Protein AF-A0A955YSY9-F1 (afdb_monomer_lite)

Secondary structure (DSSP, 8-state):
-TGGG-EEEEEES----S--TTSSSSSTT---EEEEEETTB-----SEEEEEETTEEEEEPBPTTT--B-STTBPPPHHHHHHHHHHHTT--HHHHTTSTTTTSPP-GGGB--

pLDDT: mean 74.48, std 15.84, range [37.94, 92.25]

Sequence (113 aa):
TMFDRTLIAVYTTDGSRSPAATSYGDTPNAKNTLVLAGGMIRGGYFGDITVAGTNDFRIHAPDPTTGAPMGPGTRVKSGAAWRTVAKALDIPDDVAGKFPGASEKPLSFLLRS

Radius of gyration: 15.25 Å; chains: 1; bounding box: 42×32×37 Å

Foldseek 3Di:
DVQLLDKDKDKAQADQPDPDPVCGDDDPRPDIDIFIDTNFWPGDDAWDFDDPDPPDTWTFGADLEPRHTDDTNDDDQPLQVVQQVCVSNVNDLVRQVVDPSVPDHHSVNTGDD

Structure (mmCIF, N/CA/C/O backbone):
data_AF-A0A955YSY9-F1
#
_entry.id   AF-A0A955YSY9-F1
#
loop_
_atom_site.group_PDB
_atom_site.id
_atom_site.type_symbol
_atom_site.label_atom_id
_atom_site.label_alt_id
_atom_site.label_comp_id
_atom_site.label_asym_id
_atom_site.label_entity_id
_atom_site.label_seq_id
_atom_site.pdbx_PDB_ins_code
_atom_site.Cartn_x
_atom_site.Cartn_y
_atom_site.Cartn_z
_atom_site.occupancy
_atom_site.B_iso_or_equiv
_atom_site.auth_seq_id
_atom_site.auth_comp_id
_atom_site.auth_asym_id
_atom_site.auth_atom_id
_atom_site.pdbx_PDB_model_num
ATOM 1 N N . THR A 1 1 ? -14.732 -9.762 15.349 1.00 87.50 1 THR A N 1
ATOM 2 C CA . THR A 1 1 ? -13.652 -10.330 16.191 1.00 87.50 1 THR A CA 1
ATOM 3 C C . THR A 1 1 ? -12.560 -9.280 16.377 1.00 87.50 1 THR A C 1
ATOM 5 O O . THR A 1 1 ? -12.620 -8.257 15.701 1.00 87.50 1 THR A O 1
ATOM 8 N N . MET A 1 2 ? -11.576 -9.475 17.271 1.00 89.12 2 MET A N 1
ATOM 9 C CA . MET A 1 2 ? -10.412 -8.565 17.371 1.00 89.12 2 MET A CA 1
ATOM 10 C C . MET A 1 2 ? -9.663 -8.477 16.034 1.00 89.12 2 MET A C 1
ATOM 12 O O . MET A 1 2 ? -9.276 -7.394 15.606 1.00 89.12 2 MET A O 1
ATOM 16 N N . PHE A 1 3 ? -9.540 -9.611 15.344 1.00 89.12 3 PHE A N 1
ATOM 17 C CA . PHE A 1 3 ? -8.909 -9.704 14.033 1.00 89.12 3 PHE A CA 1
ATOM 18 C C . PHE A 1 3 ? -9.593 -8.825 12.973 1.00 89.12 3 PHE A C 1
ATOM 20 O O . PHE A 1 3 ? -8.896 -8.113 12.257 1.00 89.12 3 PHE A O 1
ATOM 27 N N . ASP A 1 4 ? -10.933 -8.800 12.925 1.00 90.44 4 ASP A N 1
ATOM 28 C CA . ASP A 1 4 ? -11.703 -7.998 11.949 1.00 90.44 4 ASP A CA 1
ATOM 29 C C . ASP A 1 4 ? -11.418 -6.491 12.054 1.00 90.44 4 ASP A C 1
ATOM 31 O O . ASP A 1 4 ? -11.516 -5.769 11.070 1.00 90.44 4 ASP A O 1
ATOM 35 N N . ARG A 1 5 ? -11.012 -6.026 13.241 1.00 91.12 5 ARG A N 1
ATOM 36 C CA . ARG A 1 5 ? -10.678 -4.622 13.537 1.00 91.12 5 ARG A CA 1
ATOM 37 C C . ARG A 1 5 ? -9.172 -4.368 13.626 1.00 91.12 5 ARG A C 1
ATOM 39 O O . ARG A 1 5 ? -8.752 -3.356 14.175 1.00 91.12 5 ARG A O 1
ATOM 46 N N . THR A 1 6 ? -8.358 -5.319 13.174 1.00 92.25 6 THR A N 1
ATOM 47 C CA . THR A 1 6 ? -6.898 -5.226 13.233 1.00 92.25 6 THR A CA 1
ATOM 48 C C . THR A 1 6 ? -6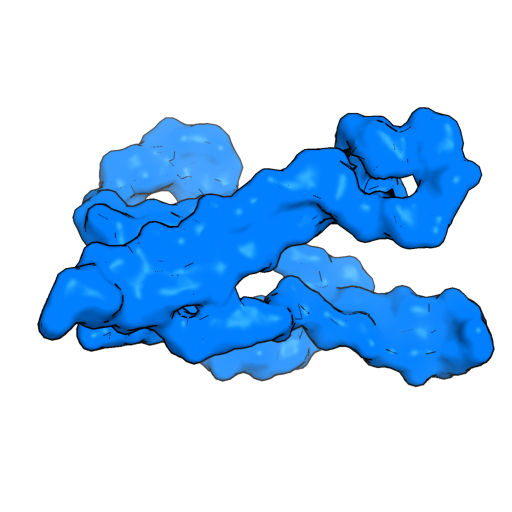.330 -4.963 11.843 1.00 92.25 6 THR A C 1
ATOM 50 O O . THR A 1 6 ? -6.635 -5.684 10.890 1.00 92.25 6 THR A O 1
ATOM 53 N N . LEU A 1 7 ? -5.434 -3.981 11.763 1.00 91.31 7 LEU A N 1
ATOM 54 C CA . LEU A 1 7 ? -4.481 -3.803 10.675 1.00 91.31 7 LEU A CA 1
ATOM 55 C C . LEU A 1 7 ? -3.078 -4.144 11.185 1.00 91.31 7 LEU A C 1
ATOM 57 O O . LEU A 1 7 ? -2.647 -3.637 12.218 1.00 91.31 7 LEU A O 1
ATOM 61 N N . ILE A 1 8 ? -2.349 -4.959 10.431 1.00 90.12 8 ILE A N 1
ATOM 62 C CA . ILE A 1 8 ? -0.928 -5.226 10.647 1.00 90.12 8 ILE A CA 1
ATOM 63 C C . ILE A 1 8 ? -0.181 -4.642 9.450 1.00 90.12 8 ILE A C 1
ATOM 65 O O . ILE A 1 8 ? -0.400 -5.077 8.320 1.00 90.12 8 ILE A O 1
ATOM 69 N N . ALA A 1 9 ? 0.692 -3.666 9.696 1.00 87.19 9 ALA A N 1
ATOM 70 C CA . ALA A 1 9 ? 1.536 -3.050 8.678 1.00 87.19 9 ALA A CA 1
ATOM 71 C C . ALA A 1 9 ? 3.009 -3.175 9.080 1.00 87.19 9 ALA A C 1
ATOM 73 O O . ALA A 1 9 ? 3.421 -2.643 10.110 1.00 87.19 9 ALA A O 1
ATOM 74 N N . VAL A 1 10 ? 3.800 -3.874 8.265 1.00 83.81 10 VAL A N 1
ATOM 75 C CA . VAL A 1 10 ? 5.244 -4.038 8.467 1.00 83.81 10 VAL A CA 1
ATOM 76 C C . VAL A 1 10 ? 5.977 -3.297 7.360 1.00 83.81 10 VAL A C 1
ATOM 78 O O . VAL A 1 10 ? 5.904 -3.681 6.193 1.00 83.81 10 VAL A O 1
ATOM 81 N N . TYR A 1 11 ? 6.675 -2.231 7.739 1.00 76.56 11 TYR A N 1
ATOM 82 C CA . TYR A 1 11 ? 7.508 -1.438 6.843 1.00 76.56 11 TYR A CA 1
ATOM 83 C C . TYR A 1 11 ? 8.940 -1.952 6.910 1.00 76.56 11 TYR A C 1
ATOM 85 O O . TYR A 1 11 ? 9.529 -1.993 7.990 1.00 76.56 11 TYR A O 1
ATOM 93 N N . THR A 1 12 ? 9.511 -2.314 5.765 1.00 72.56 12 THR A N 1
ATOM 94 C CA . THR A 1 12 ? 10.937 -2.610 5.656 1.00 72.56 12 THR A CA 1
ATOM 95 C C . THR A 1 12 ? 11.634 -1.450 4.966 1.00 72.56 12 THR A C 1
ATOM 97 O O . THR A 1 12 ? 11.217 -0.971 3.909 1.00 72.56 12 THR A O 1
ATOM 100 N N . THR A 1 13 ? 12.718 -0.996 5.581 1.00 64.81 13 THR A N 1
ATOM 101 C CA . THR A 1 13 ? 13.640 -0.014 5.000 1.00 64.81 13 THR A CA 1
ATOM 102 C C . THR A 1 13 ? 14.701 -0.676 4.119 1.00 64.81 13 THR A C 1
ATOM 104 O O . THR A 1 13 ? 15.574 0.008 3.599 1.00 64.81 13 THR A O 1
ATOM 107 N N . ASP A 1 14 ? 14.649 -2.005 3.989 1.00 57.50 14 ASP A N 1
ATOM 108 C CA . ASP A 1 14 ? 15.580 -2.816 3.213 1.00 57.50 14 ASP A CA 1
ATOM 109 C C . ASP A 1 14 ? 14.807 -3.875 2.413 1.00 57.50 14 ASP A C 1
ATOM 111 O O . ASP A 1 14 ? 13.955 -4.595 2.944 1.00 57.50 14 ASP A O 1
ATOM 115 N N . GLY A 1 15 ? 15.056 -3.934 1.112 1.00 51.81 15 GLY A N 1
ATOM 116 C CA . GLY A 1 15 ? 14.374 -4.834 0.178 1.00 51.81 15 GLY A CA 1
ATOM 117 C C . GLY A 1 15 ? 15.131 -5.034 -1.134 1.00 51.81 15 GLY A C 1
ATOM 118 O O . GLY A 1 15 ? 14.570 -5.538 -2.111 1.00 51.81 15 GLY A O 1
ATOM 119 N N . SER A 1 16 ? 16.411 -4.656 -1.189 1.00 53.16 16 SER A N 1
ATOM 120 C CA . SER A 1 16 ? 17.265 -4.977 -2.334 1.00 53.16 16 SER A CA 1
ATOM 121 C C . SER A 1 16 ? 17.876 -6.372 -2.161 1.00 53.16 16 SER A C 1
ATOM 123 O O . SER A 1 16 ? 18.437 -6.691 -1.121 1.00 53.16 16 SER A O 1
ATOM 125 N N . ARG A 1 17 ? 17.801 -7.209 -3.205 1.00 48.47 17 ARG A N 1
ATOM 126 C CA . ARG A 1 17 ? 18.411 -8.557 -3.251 1.00 48.47 17 ARG A CA 1
ATOM 127 C C . ARG A 1 17 ? 19.840 -8.580 -3.807 1.00 48.47 17 ARG A C 1
ATOM 129 O O . ARG A 1 17 ? 20.384 -9.658 -4.016 1.00 48.47 17 ARG A O 1
ATOM 136 N N . SER A 1 18 ? 20.441 -7.424 -4.077 1.00 44.62 18 SER A N 1
ATOM 137 C CA . SER A 1 18 ? 21.828 -7.349 -4.546 1.00 44.62 18 SER A CA 1
ATOM 138 C C . SER A 1 18 ? 22.712 -6.823 -3.415 1.00 44.62 18 SER A C 1
ATOM 140 O O . SER A 1 18 ? 22.356 -5.783 -2.854 1.00 44.62 18 SER A O 1
ATOM 142 N N . PRO A 1 19 ? 23.855 -7.466 -3.093 1.00 45.12 19 PRO A N 1
ATOM 143 C CA . PRO A 1 19 ? 24.862 -6.899 -2.200 1.00 45.12 19 PRO A CA 1
ATOM 144 C C . PRO A 1 19 ? 25.530 -5.712 -2.910 1.00 45.12 19 PRO A C 1
ATOM 146 O O . PRO A 1 19 ? 26.598 -5.827 -3.500 1.00 45.12 19 PRO A O 1
ATOM 149 N N . ALA A 1 20 ? 24.845 -4.575 -2.937 1.00 49.03 20 ALA A N 1
ATOM 150 C CA . ALA A 1 20 ? 25.337 -3.321 -3.481 1.00 49.03 20 ALA A CA 1
ATOM 151 C C . ALA A 1 20 ? 25.514 -2.343 -2.321 1.00 49.03 20 ALA A C 1
ATOM 153 O O . ALA A 1 20 ? 24.621 -2.216 -1.493 1.00 49.03 20 ALA A O 1
ATOM 154 N N . ALA A 1 21 ? 26.630 -1.613 -2.277 1.00 40.34 21 ALA A N 1
ATOM 155 C CA . ALA A 1 21 ? 26.894 -0.616 -1.230 1.00 40.34 21 ALA A CA 1
ATOM 156 C C . ALA A 1 21 ? 25.803 0.475 -1.137 1.00 40.34 21 ALA A C 1
ATOM 158 O O . ALA A 1 21 ? 25.641 1.113 -0.103 1.00 40.34 21 ALA A O 1
ATOM 159 N N . THR A 1 22 ? 25.032 0.658 -2.212 1.00 39.44 22 THR A N 1
ATOM 160 C CA . THR A 1 22 ? 23.907 1.592 -2.333 1.00 39.44 22 THR A CA 1
ATOM 161 C C . THR A 1 22 ? 22.539 0.937 -2.115 1.00 39.44 22 THR A C 1
ATOM 163 O O . THR A 1 22 ? 21.520 1.539 -2.440 1.00 39.44 22 THR A O 1
ATOM 166 N N . SER A 1 23 ? 22.476 -0.285 -1.571 1.00 42.31 23 SER A N 1
ATOM 167 C CA . SER A 1 23 ? 21.214 -0.948 -1.202 1.00 42.31 23 SER A CA 1
ATOM 168 C C . SER A 1 23 ? 20.461 -0.236 -0.074 1.00 42.31 23 SER A C 1
ATOM 170 O O . SER A 1 23 ? 19.286 -0.522 0.139 1.00 42.31 23 SER A O 1
ATOM 172 N N . TYR A 1 24 ? 21.130 0.685 0.623 1.00 37.94 24 TYR A N 1
ATOM 173 C CA . TYR A 1 24 ? 20.581 1.511 1.688 1.00 37.94 24 TYR A CA 1
ATOM 174 C C . TYR A 1 24 ? 20.204 2.904 1.168 1.00 37.94 24 TYR A C 1
ATOM 176 O O . TYR A 1 24 ? 20.968 3.524 0.427 1.00 37.94 24 TYR A O 1
ATOM 184 N N . GLY A 1 25 ? 19.060 3.423 1.616 1.00 45.22 25 GLY A N 1
ATOM 185 C CA . GLY A 1 25 ? 18.723 4.845 1.496 1.00 45.22 25 GLY A CA 1
ATOM 186 C C . GLY A 1 25 ? 17.915 5.238 0.256 1.00 45.22 25 GLY A C 1
ATOM 187 O O . GLY A 1 25 ? 17.012 4.532 -0.174 1.00 45.22 25 GLY A O 1
ATOM 188 N N . ASP A 1 26 ? 18.196 6.425 -0.267 1.00 43.41 26 ASP A N 1
ATOM 189 C CA . ASP A 1 26 ? 17.466 7.166 -1.305 1.00 43.41 26 ASP A CA 1
ATOM 190 C C . ASP A 1 26 ? 17.964 6.884 -2.733 1.00 43.41 26 ASP A C 1
ATOM 192 O O . ASP A 1 26 ? 17.631 7.598 -3.683 1.00 43.41 26 ASP A O 1
ATOM 196 N N . THR A 1 27 ? 18.760 5.830 -2.913 1.00 46.84 27 THR A N 1
ATOM 197 C CA . THR A 1 27 ? 19.305 5.499 -4.228 1.00 46.84 27 THR A CA 1
ATOM 198 C C . THR A 1 27 ? 18.195 4.994 -5.165 1.00 46.84 27 THR A C 1
ATOM 200 O O . THR A 1 27 ? 17.227 4.371 -4.718 1.00 46.84 27 THR A O 1
ATOM 203 N N . PRO A 1 28 ? 18.328 5.168 -6.495 1.00 51.44 28 PRO A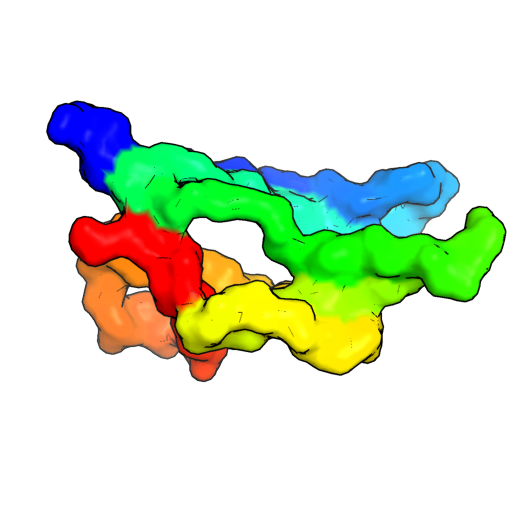 N 1
ATOM 204 C CA . PRO A 1 28 ? 17.313 4.732 -7.468 1.00 51.44 28 PRO A CA 1
ATOM 205 C C . PRO A 1 28 ? 16.960 3.229 -7.397 1.00 51.44 28 PRO A C 1
ATOM 207 O O . PRO A 1 28 ? 15.911 2.785 -7.880 1.00 51.44 28 PRO A O 1
ATOM 210 N N . ASN A 1 29 ? 17.843 2.440 -6.777 1.00 49.75 29 ASN A N 1
ATOM 211 C CA . ASN A 1 29 ? 17.749 0.991 -6.647 1.00 49.75 29 ASN A CA 1
ATOM 212 C C . ASN A 1 29 ? 17.316 0.524 -5.253 1.00 49.75 29 ASN A C 1
ATOM 214 O O . ASN A 1 29 ? 17.092 -0.676 -5.082 1.00 49.75 29 ASN A O 1
ATOM 218 N N . ALA A 1 30 ? 17.159 1.430 -4.284 1.00 53.16 30 ALA A N 1
ATOM 219 C CA . ALA A 1 30 ? 16.565 1.094 -3.004 1.00 53.16 30 ALA A CA 1
ATOM 220 C C . ALA A 1 30 ? 15.112 0.644 -3.215 1.00 53.16 30 ALA A C 1
ATOM 222 O O . ALA A 1 30 ? 14.320 1.251 -3.952 1.00 53.16 30 ALA A O 1
ATOM 223 N N . LYS A 1 31 ? 14.779 -0.494 -2.613 1.00 59.72 31 LYS A N 1
ATOM 224 C CA . LYS A 1 31 ? 13.453 -1.104 -2.677 1.00 59.72 31 LYS A CA 1
ATOM 225 C C . LYS A 1 31 ? 12.964 -1.229 -1.245 1.00 59.72 31 LYS A C 1
ATOM 227 O O . LYS A 1 31 ? 13.464 -2.068 -0.513 1.00 59.72 31 LYS A O 1
ATOM 232 N N . ASN A 1 32 ? 11.999 -0.408 -0.854 1.00 61.75 32 ASN A N 1
ATOM 233 C CA . ASN A 1 32 ? 11.296 -0.594 0.413 1.00 61.75 32 ASN A CA 1
ATOM 234 C C . ASN A 1 32 ? 10.161 -1.592 0.196 1.00 61.75 32 ASN A C 1
ATOM 236 O O . ASN A 1 32 ? 9.508 -1.562 -0.851 1.00 61.75 32 ASN A O 1
ATOM 240 N N . THR A 1 33 ? 9.922 -2.467 1.171 1.00 71.19 33 THR A N 1
ATOM 241 C CA . THR A 1 33 ? 8.796 -3.407 1.130 1.00 71.19 33 THR A CA 1
ATOM 242 C C . THR A 1 33 ? 7.784 -3.029 2.201 1.00 71.19 33 THR A C 1
ATOM 244 O O . THR A 1 33 ? 8.140 -2.615 3.302 1.00 71.19 33 THR A O 1
ATOM 247 N N . LEU A 1 34 ? 6.503 -3.171 1.878 1.00 76.38 34 LEU A N 1
ATOM 248 C CA . LEU A 1 34 ? 5.405 -3.042 2.825 1.00 76.38 34 LEU A CA 1
ATOM 249 C C . LEU A 1 34 ? 4.608 -4.342 2.806 1.00 76.38 34 LEU A C 1
ATOM 251 O O . LEU A 1 34 ? 4.154 -4.775 1.748 1.00 76.38 34 LEU A O 1
ATOM 255 N N . VAL A 1 35 ? 4.420 -4.939 3.979 1.00 81.56 35 VAL A N 1
ATOM 256 C CA . VAL A 1 35 ? 3.528 -6.086 4.165 1.00 81.56 35 VAL A CA 1
ATOM 257 C C . VAL A 1 35 ? 2.292 -5.619 4.923 1.00 81.56 35 VAL A C 1
ATOM 259 O O . VAL A 1 35 ? 2.415 -5.040 6.003 1.00 81.56 35 VAL A O 1
ATOM 262 N N . LEU A 1 36 ? 1.110 -5.874 4.355 1.00 85.19 36 LEU A N 1
ATOM 263 C CA . LEU A 1 36 ? -0.184 -5.565 4.965 1.00 85.19 36 LEU A CA 1
ATOM 264 C C . LEU A 1 36 ? -0.973 -6.849 5.230 1.00 85.19 36 LEU A C 1
ATOM 266 O O . LEU A 1 36 ? -1.129 -7.686 4.340 1.00 85.19 36 LEU A O 1
ATOM 270 N N . ALA A 1 37 ? -1.500 -6.977 6.443 1.00 88.19 37 ALA A N 1
ATOM 271 C CA . ALA A 1 37 ? -2.334 -8.092 6.880 1.00 88.19 37 ALA A CA 1
ATOM 272 C C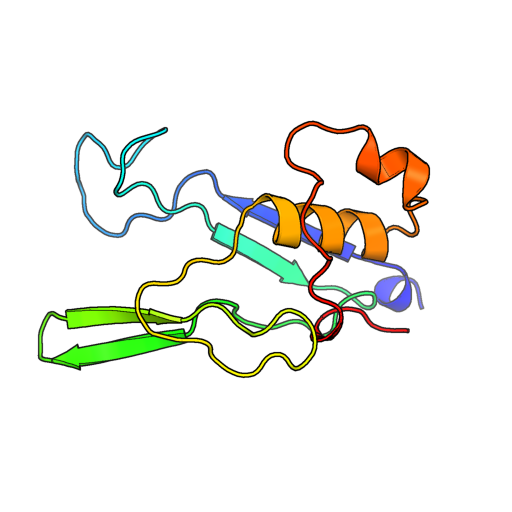 . ALA A 1 37 ? -3.385 -7.630 7.907 1.00 88.19 37 ALA A C 1
A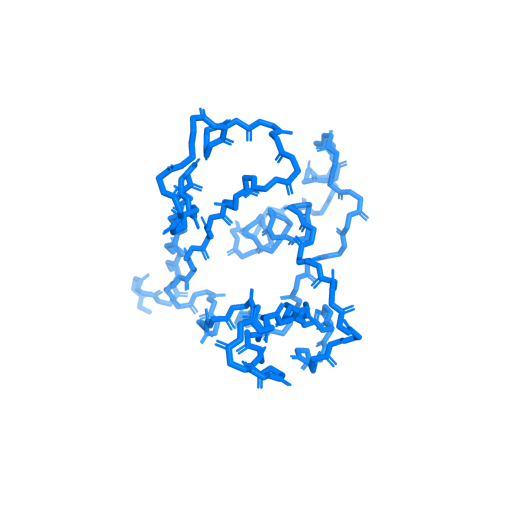TOM 274 O O . ALA A 1 37 ? -3.431 -6.460 8.288 1.00 88.19 37 ALA A O 1
ATOM 275 N N . GLY A 1 38 ? -4.225 -8.558 8.369 1.00 88.94 38 GLY A N 1
ATOM 276 C CA . GLY A 1 38 ? -5.303 -8.291 9.328 1.00 88.94 38 GLY A CA 1
ATOM 277 C C . GLY A 1 38 ? -6.686 -8.243 8.678 1.00 88.94 38 GLY A C 1
ATOM 278 O O . GLY A 1 38 ? -6.819 -8.374 7.464 1.00 88.94 38 GLY A O 1
ATOM 279 N N . GLY A 1 39 ? -7.729 -8.102 9.494 1.00 90.12 39 GLY A N 1
ATOM 280 C CA . GLY A 1 39 ? -9.117 -8.159 9.040 1.00 90.12 39 GLY A CA 1
ATOM 281 C C . GLY A 1 39 ? -9.633 -6.886 8.366 1.00 90.12 39 GLY A C 1
ATOM 282 O O . GLY A 1 39 ? -10.657 -6.957 7.696 1.00 90.12 39 GLY A O 1
ATOM 283 N N . MET A 1 40 ? -8.907 -5.766 8.465 1.00 91.44 40 MET A N 1
ATOM 284 C CA . MET A 1 40 ? -9.261 -4.492 7.809 1.00 91.44 40 MET A CA 1
ATOM 285 C C . MET A 1 40 ? -8.746 -4.387 6.359 1.00 91.44 40 MET A C 1
ATOM 287 O O . MET A 1 40 ? -9.098 -3.469 5.620 1.00 91.44 40 MET A O 1
ATOM 291 N N . ILE A 1 41 ? -7.912 -5.340 5.928 1.00 90.75 41 ILE A N 1
ATOM 292 C CA . ILE A 1 41 ? -7.284 -5.387 4.602 1.00 90.75 41 ILE A CA 1
ATOM 293 C C . ILE A 1 41 ? -7.537 -6.761 3.966 1.00 90.75 41 ILE A C 1
ATOM 295 O O . ILE A 1 41 ? -7.548 -7.792 4.632 1.00 90.75 41 ILE A O 1
ATOM 299 N N . ARG A 1 42 ? -7.726 -6.809 2.645 1.00 85.94 42 ARG A N 1
ATOM 300 C CA . ARG A 1 42 ? -7.923 -8.057 1.888 1.00 85.94 42 ARG A CA 1
ATOM 301 C C . ARG A 1 42 ? -6.668 -8.934 1.796 1.00 85.94 42 ARG A C 1
ATOM 303 O O . ARG A 1 42 ? -6.812 -10.119 1.515 1.00 85.94 42 ARG A O 1
ATOM 310 N N . GLY A 1 43 ? -5.499 -8.390 2.136 1.00 69.12 43 GLY A N 1
ATOM 311 C CA . GLY A 1 43 ? -4.193 -9.049 2.066 1.00 69.12 43 GLY A CA 1
ATOM 312 C C . GLY A 1 43 ? -3.727 -9.235 0.619 1.00 69.12 43 GLY A C 1
ATOM 313 O O . GLY A 1 43 ? -4.541 -9.256 -0.301 1.00 69.12 43 GLY A O 1
ATOM 314 N N . GLY A 1 44 ? -2.414 -9.337 0.397 1.00 62.09 44 GLY A N 1
ATOM 315 C CA . GLY A 1 44 ? -1.850 -9.635 -0.925 1.00 62.09 44 GLY A CA 1
ATOM 316 C C . GLY A 1 44 ? -0.437 -9.090 -1.140 1.00 62.09 44 GLY A C 1
ATOM 317 O O . GLY A 1 44 ? 0.104 -8.366 -0.306 1.00 62.09 44 GLY A O 1
ATOM 318 N N . TYR A 1 45 ? 0.167 -9.480 -2.261 1.00 56.78 45 TYR A N 1
ATOM 319 C CA . TYR A 1 45 ? 1.464 -8.993 -2.726 1.00 56.78 45 TYR A CA 1
ATOM 320 C C . TYR A 1 45 ? 1.237 -7.946 -3.821 1.00 56.78 45 TYR A C 1
ATOM 322 O O . TYR A 1 45 ? 0.533 -8.218 -4.792 1.00 56.78 45 TYR A O 1
ATOM 330 N N . PHE A 1 46 ? 1.794 -6.741 -3.659 1.00 61.28 46 PHE A N 1
ATOM 331 C CA . PHE A 1 46 ? 1.463 -5.586 -4.504 1.00 61.28 46 PHE A CA 1
ATOM 332 C C . PHE A 1 46 ? 2.688 -5.089 -5.252 1.00 61.28 46 PHE A C 1
ATOM 334 O O . PHE A 1 46 ? 3.445 -4.238 -4.790 1.00 61.28 46 PHE A O 1
ATOM 341 N N . GLY A 1 47 ? 2.867 -5.678 -6.423 1.00 53.91 47 GLY A N 1
ATOM 342 C CA . GLY A 1 47 ? 4.003 -5.484 -7.300 1.00 53.91 47 GLY A CA 1
ATOM 343 C C . GLY A 1 47 ? 4.168 -6.774 -8.065 1.00 53.91 47 GLY A C 1
ATOM 344 O O . GLY A 1 47 ? 4.908 -7.636 -7.619 1.00 53.91 47 GLY A O 1
ATOM 345 N N . ASP A 1 48 ? 3.431 -6.953 -9.160 1.00 49.12 48 ASP A N 1
ATOM 346 C CA . ASP A 1 48 ? 3.670 -8.131 -9.991 1.00 49.12 48 ASP A CA 1
ATOM 347 C C . ASP A 1 48 ? 5.105 -8.028 -10.513 1.00 49.12 48 ASP A C 1
ATOM 349 O O . ASP A 1 48 ? 5.474 -7.015 -11.118 1.00 49.12 48 ASP A O 1
ATOM 353 N N . ILE A 1 49 ? 5.932 -9.017 -10.176 1.00 56.59 49 ILE A N 1
ATOM 354 C CA . ILE A 1 49 ? 7.287 -9.136 -10.698 1.00 56.59 49 ILE A CA 1
ATOM 355 C C . ILE A 1 49 ? 7.195 -10.132 -11.838 1.00 56.59 49 ILE A C 1
ATOM 357 O O . ILE A 1 49 ? 7.273 -11.343 -11.627 1.00 56.59 49 ILE A O 1
ATOM 361 N N . THR A 1 50 ? 7.044 -9.619 -13.053 1.00 54.03 50 THR A N 1
ATOM 362 C CA . THR A 1 50 ? 7.090 -10.471 -14.235 1.00 54.03 50 THR A CA 1
ATOM 363 C C . THR A 1 50 ? 8.537 -10.682 -14.655 1.00 54.03 50 THR A C 1
ATOM 365 O O . THR A 1 50 ? 9.341 -9.747 -14.720 1.00 54.03 50 THR A O 1
ATOM 368 N N . VAL A 1 51 ? 8.874 -11.942 -14.925 1.00 57.03 51 VAL A N 1
ATOM 369 C CA . VAL A 1 51 ? 10.159 -12.338 -15.499 1.00 57.03 51 VAL A CA 1
ATOM 370 C C . VAL A 1 51 ? 10.006 -12.284 -17.017 1.00 57.03 51 VAL A C 1
ATOM 372 O O . VAL A 1 51 ? 9.361 -13.141 -17.613 1.00 57.03 51 VAL A O 1
ATOM 375 N N . ALA A 1 52 ? 10.553 -11.246 -17.644 1.00 62.41 52 ALA A N 1
ATOM 376 C CA . ALA A 1 52 ? 10.500 -11.033 -19.092 1.00 62.41 52 ALA A CA 1
ATOM 377 C C . ALA A 1 52 ? 11.665 -11.704 -19.851 1.00 62.41 52 ALA A C 1
ATOM 379 O O . ALA A 1 52 ? 11.738 -11.604 -21.073 1.00 62.41 52 ALA A O 1
ATOM 380 N N . GLY A 1 53 ? 12.566 -12.381 -19.135 1.00 59.81 53 GLY A N 1
ATOM 381 C CA . GLY A 1 53 ? 13.746 -13.066 -19.660 1.00 59.81 53 GLY A CA 1
ATOM 382 C C . GLY A 1 53 ? 14.669 -13.500 -18.520 1.00 59.81 53 GLY A C 1
ATOM 383 O O . GLY A 1 53 ? 14.360 -13.266 -17.354 1.00 59.81 53 GLY A O 1
ATOM 384 N N . THR A 1 54 ? 15.821 -14.098 -18.832 1.00 65.31 54 THR A N 1
ATOM 385 C CA . THR A 1 54 ? 16.729 -14.709 -17.838 1.00 65.31 54 THR A CA 1
ATOM 386 C C . THR A 1 54 ? 17.209 -13.739 -16.745 1.00 65.31 54 THR A C 1
ATOM 388 O O . THR A 1 54 ? 17.573 -14.197 -15.670 1.00 65.31 54 THR A O 1
ATOM 391 N N . ASN A 1 55 ? 17.168 -12.419 -16.987 1.00 58.78 55 ASN A N 1
ATOM 392 C CA . ASN A 1 55 ? 17.541 -11.369 -16.025 1.00 58.78 55 ASN A CA 1
ATOM 393 C C . ASN A 1 55 ? 16.621 -10.129 -16.038 1.00 58.78 55 ASN A C 1
ATOM 395 O O . ASN A 1 55 ? 16.927 -9.137 -15.376 1.00 58.78 55 ASN A O 1
ATOM 399 N N . ASP A 1 56 ? 15.501 -10.162 -16.765 1.00 59.41 56 ASP A N 1
ATOM 400 C CA . ASP A 1 56 ? 14.627 -8.995 -16.906 1.00 59.41 56 ASP A CA 1
ATOM 401 C C . ASP A 1 56 ? 13.434 -9.103 -15.962 1.00 59.41 56 ASP A C 1
ATOM 403 O O . ASP A 1 56 ? 12.505 -9.876 -16.193 1.00 59.41 56 ASP A O 1
ATOM 407 N N . PHE A 1 57 ? 13.446 -8.294 -14.905 1.00 61.81 57 PHE A N 1
ATOM 408 C CA . PHE A 1 57 ? 12.325 -8.160 -13.979 1.00 61.81 57 PHE A CA 1
ATOM 409 C C . PHE A 1 57 ? 11.561 -6.877 -14.282 1.00 61.81 57 PHE A C 1
ATOM 411 O O . PHE A 1 57 ? 12.145 -5.790 -14.295 1.00 61.81 57 PHE A O 1
ATOM 418 N N . ARG A 1 58 ? 10.245 -6.975 -14.466 1.00 64.69 58 ARG A N 1
ATOM 419 C CA . ARG A 1 58 ? 9.369 -5.803 -14.557 1.00 64.69 58 ARG A CA 1
ATOM 420 C C . ARG A 1 58 ? 8.453 -5.762 -13.353 1.00 64.69 58 ARG A C 1
ATOM 422 O O . ARG A 1 58 ? 7.927 -6.782 -12.937 1.00 64.69 58 ARG A O 1
ATOM 429 N N . ILE A 1 59 ? 8.300 -4.566 -12.796 1.00 71.12 59 ILE A N 1
ATOM 430 C CA . ILE A 1 59 ? 7.381 -4.303 -11.692 1.00 71.12 59 ILE A CA 1
ATOM 431 C C . ILE A 1 59 ? 6.109 -3.717 -12.292 1.00 71.12 59 ILE A C 1
ATOM 433 O O . ILE A 1 59 ? 6.193 -2.790 -13.103 1.00 71.12 59 ILE A O 1
ATOM 437 N N . HIS A 1 60 ? 4.959 -4.227 -11.872 1.00 73.81 60 HIS A N 1
ATOM 438 C CA . HIS A 1 60 ? 3.660 -3.657 -12.203 1.00 73.81 60 HIS A CA 1
ATOM 439 C C . HIS A 1 60 ? 2.952 -3.209 -10.928 1.00 73.81 60 HIS A C 1
ATOM 441 O O . HIS A 1 60 ? 2.643 -4.018 -10.051 1.00 73.81 60 HIS A O 1
ATOM 447 N N . ALA A 1 61 ? 2.683 -1.911 -10.826 1.00 79.75 61 ALA A N 1
ATOM 448 C CA . ALA A 1 61 ? 1.771 -1.391 -9.822 1.00 79.75 61 ALA A CA 1
ATOM 449 C C . ALA A 1 61 ? 0.337 -1.842 -10.152 1.00 79.75 61 ALA A C 1
ATOM 451 O O . ALA A 1 61 ? -0.016 -1.895 -11.329 1.00 79.75 61 ALA A O 1
ATOM 452 N N . PRO A 1 62 ? -0.501 -2.149 -9.155 1.00 82.50 62 PRO A N 1
ATOM 453 C CA . PRO A 1 62 ? -1.926 -2.332 -9.363 1.00 82.50 62 PRO A CA 1
ATOM 454 C C . PRO A 1 62 ? -2.627 -0.989 -9.593 1.00 82.50 62 PRO A C 1
ATOM 456 O O . PRO A 1 62 ? -2.249 0.036 -9.020 1.00 82.50 62 PRO A O 1
ATOM 459 N N . ASP A 1 63 ? -3.701 -1.018 -10.371 1.00 85.25 63 ASP A N 1
ATOM 460 C CA . ASP A 1 63 ? -4.656 0.071 -10.482 1.00 85.25 63 ASP A CA 1
ATOM 461 C C . ASP A 1 63 ? -5.280 0.338 -9.096 1.00 85.25 63 ASP A C 1
ATOM 463 O O . ASP A 1 63 ? -5.792 -0.594 -8.465 1.00 85.25 63 ASP A O 1
ATOM 467 N N . PRO A 1 64 ? -5.271 1.588 -8.597 1.00 81.81 64 PRO A N 1
ATOM 468 C CA . PRO A 1 64 ? -5.736 1.905 -7.245 1.00 81.81 64 PRO A CA 1
ATOM 469 C C . PRO A 1 64 ? -7.201 1.557 -6.957 1.00 81.81 64 PRO A C 1
ATOM 471 O O . PRO A 1 64 ? -7.578 1.435 -5.792 1.00 81.81 64 PRO A O 1
ATOM 474 N N . THR A 1 65 ? -8.030 1.402 -7.992 1.00 83.69 65 THR A N 1
ATOM 475 C CA . THR A 1 65 ? -9.471 1.156 -7.854 1.00 83.69 65 THR A CA 1
ATOM 476 C C . THR A 1 65 ? -9.804 -0.321 -8.033 1.00 83.69 65 THR A C 1
ATOM 478 O O . THR A 1 65 ? -10.575 -0.881 -7.260 1.00 83.69 65 THR A O 1
ATOM 481 N N . THR A 1 66 ? -9.225 -0.951 -9.053 1.00 84.62 66 THR A N 1
ATOM 482 C CA . THR A 1 66 ? -9.586 -2.298 -9.518 1.00 84.62 66 THR A CA 1
ATOM 483 C C . THR A 1 66 ? -8.595 -3.373 -9.086 1.00 84.62 66 THR A C 1
ATOM 485 O O . THR A 1 66 ? -8.945 -4.550 -9.076 1.00 84.62 66 THR A O 1
ATOM 488 N N . GLY A 1 67 ? -7.363 -2.997 -8.736 1.00 82.38 67 GLY A N 1
ATOM 489 C CA . GLY A 1 67 ? -6.281 -3.934 -8.440 1.00 82.38 67 GLY A CA 1
ATOM 490 C C . GLY A 1 67 ? -5.629 -4.566 -9.676 1.00 82.38 67 GLY A C 1
ATOM 491 O O . GLY A 1 67 ? -4.677 -5.329 -9.523 1.00 82.38 67 GLY A O 1
ATOM 492 N N . ALA A 1 68 ? -6.103 -4.261 -10.891 1.00 85.31 68 ALA A N 1
ATOM 493 C CA . ALA A 1 68 ? -5.551 -4.808 -12.130 1.00 85.31 68 ALA A CA 1
ATOM 494 C C . ALA A 1 68 ? -4.107 -4.321 -12.363 1.00 85.31 68 ALA A C 1
ATOM 496 O O . ALA A 1 68 ? -3.804 -3.172 -12.046 1.00 85.31 68 ALA A O 1
ATOM 497 N N . PRO A 1 69 ? -3.202 -5.139 -12.925 1.00 81.31 69 PRO A N 1
ATOM 498 C CA . PRO A 1 69 ? -1.832 -4.707 -13.179 1.00 81.31 69 PRO A CA 1
ATOM 499 C C . PRO A 1 69 ? -1.797 -3.547 -14.184 1.00 81.31 69 PRO A C 1
ATOM 501 O O . PRO A 1 69 ? -2.399 -3.608 -15.255 1.00 81.31 69 PRO A O 1
ATOM 504 N N . MET A 1 70 ? -1.068 -2.488 -13.843 1.00 83.31 70 MET A N 1
ATOM 505 C CA . MET A 1 70 ? -0.783 -1.359 -14.726 1.00 83.31 70 MET A CA 1
ATOM 506 C C . MET A 1 70 ? 0.449 -1.640 -15.604 1.00 83.31 70 MET A C 1
ATOM 508 O O . MET A 1 70 ? 1.087 -2.696 -15.533 1.00 83.31 70 MET A O 1
ATOM 512 N N . GLY A 1 71 ? 0.799 -0.670 -16.454 1.00 78.12 71 GLY A N 1
ATOM 513 C CA . GLY A 1 71 ? 1.945 -0.761 -17.358 1.00 78.12 71 GLY A CA 1
ATOM 514 C C . GLY A 1 71 ? 3.281 -1.068 -16.653 1.00 78.12 71 GLY A C 1
ATOM 515 O O . GLY A 1 71 ? 3.473 -0.711 -15.482 1.00 78.12 71 GLY A O 1
ATOM 516 N N . PRO A 1 72 ? 4.219 -1.721 -17.365 1.00 75.12 72 PRO A N 1
ATOM 517 C CA . PRO A 1 72 ? 5.493 -2.165 -16.809 1.00 75.12 72 PRO A CA 1
ATOM 518 C C . PRO A 1 72 ? 6.357 -1.004 -16.310 1.00 75.12 72 PRO A C 1
ATOM 520 O O . PRO A 1 72 ? 6.348 0.086 -16.874 1.00 75.12 72 PRO A O 1
ATOM 523 N N . GLY A 1 73 ? 7.149 -1.265 -15.270 1.00 68.56 73 GLY A N 1
ATOM 524 C CA . GLY A 1 73 ? 8.080 -0.296 -14.681 1.00 68.56 73 GLY A CA 1
ATOM 525 C C . GLY A 1 73 ? 7.432 0.660 -13.676 1.00 68.56 73 GLY A C 1
ATOM 526 O O . GLY A 1 73 ? 8.131 1.448 -13.040 1.00 68.56 73 GLY A O 1
ATOM 527 N N . THR A 1 74 ? 6.117 0.569 -13.481 1.00 72.50 74 THR A N 1
ATOM 528 C CA . THR A 1 74 ? 5.392 1.420 -12.536 1.00 72.50 74 THR A CA 1
ATOM 529 C C . THR A 1 74 ? 5.490 0.826 -11.136 1.00 72.50 74 THR A C 1
ATOM 531 O O . THR A 1 74 ? 5.074 -0.307 -10.909 1.00 72.50 74 THR A O 1
ATOM 534 N N . ARG A 1 75 ? 6.023 1.588 -10.176 1.00 75.50 75 ARG A N 1
ATOM 535 C CA . ARG A 1 75 ? 6.010 1.220 -8.751 1.00 75.50 75 ARG A CA 1
ATOM 536 C C . ARG A 1 75 ? 4.780 1.812 -8.065 1.00 75.50 75 ARG A C 1
ATOM 538 O O . ARG A 1 75 ? 4.313 2.885 -8.444 1.00 75.50 75 ARG A O 1
ATOM 545 N N . VAL A 1 76 ? 4.294 1.147 -7.016 1.00 78.94 76 VAL A N 1
ATOM 546 C CA . VAL A 1 76 ? 3.308 1.75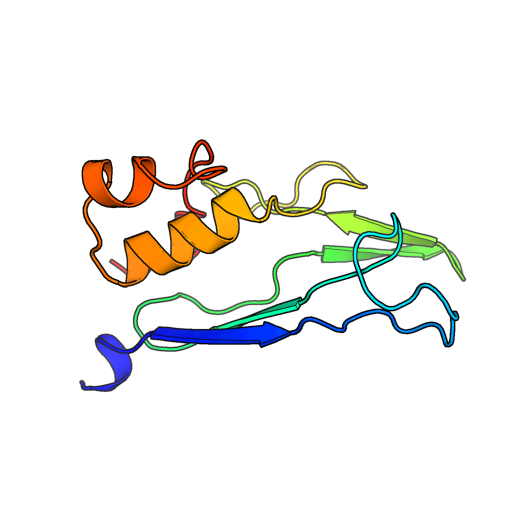2 -6.111 1.00 78.94 76 VAL A CA 1
ATOM 547 C C . VAL A 1 76 ? 3.944 2.976 -5.465 1.00 78.94 76 VAL A C 1
ATOM 549 O O . VAL A 1 76 ? 5.018 2.890 -4.871 1.00 78.94 76 VAL A O 1
ATOM 552 N N . LYS A 1 77 ? 3.281 4.125 -5.579 1.00 78.94 77 LYS A N 1
ATOM 553 C CA . LYS A 1 77 ? 3.727 5.345 -4.911 1.00 78.94 77 LYS A CA 1
ATOM 554 C C . LYS A 1 77 ? 3.528 5.213 -3.403 1.00 78.94 77 LYS A C 1
ATOM 556 O O . LYS A 1 77 ? 2.443 4.841 -2.955 1.00 78.94 77 LYS A O 1
ATOM 561 N N . SER A 1 78 ? 4.531 5.600 -2.618 1.00 77.56 78 SER A N 1
ATOM 562 C CA . SER A 1 78 ? 4.488 5.522 -1.150 1.00 77.56 78 SER A CA 1
ATOM 563 C C . SER A 1 78 ? 3.289 6.260 -0.545 1.00 77.56 78 SER A C 1
ATOM 565 O O . SER A 1 78 ? 2.702 5.781 0.422 1.00 77.56 78 SER A O 1
ATOM 567 N N . GLY A 1 79 ? 2.870 7.376 -1.156 1.00 81.25 79 GLY A N 1
ATOM 568 C CA . GLY A 1 79 ? 1.673 8.116 -0.748 1.00 81.25 79 GLY A CA 1
ATOM 569 C C . GLY A 1 79 ? 0.395 7.275 -0.820 1.00 81.25 79 GLY A C 1
ATOM 570 O O . GLY A 1 79 ? -0.392 7.284 0.121 1.00 81.25 79 GLY A O 1
ATOM 571 N N . ALA A 1 80 ? 0.212 6.479 -1.880 1.00 84.25 80 ALA A N 1
ATOM 572 C CA . ALA A 1 80 ? -0.964 5.618 -2.035 1.00 84.25 80 ALA A CA 1
ATOM 573 C C . ALA A 1 80 ? -0.988 4.503 -0.976 1.00 84.25 80 ALA A C 1
ATOM 575 O O . ALA A 1 80 ? -2.025 4.230 -0.367 1.00 84.25 80 ALA A O 1
ATOM 576 N N . ALA A 1 81 ? 0.171 3.897 -0.702 1.00 83.69 81 ALA A N 1
ATOM 577 C CA . ALA A 1 81 ? 0.320 2.883 0.340 1.00 83.69 81 ALA A CA 1
ATOM 578 C C . ALA A 1 81 ? 0.014 3.451 1.739 1.00 83.69 81 ALA A C 1
ATOM 580 O O . ALA A 1 81 ? -0.791 2.882 2.477 1.00 83.69 81 ALA A O 1
ATOM 581 N N . TRP A 1 82 ? 0.576 4.616 2.071 1.00 86.00 82 TRP A N 1
ATOM 582 C CA . TRP A 1 82 ? 0.320 5.297 3.342 1.00 86.00 82 TRP A CA 1
ATOM 583 C C . TRP A 1 82 ? -1.156 5.685 3.504 1.00 86.00 82 TRP A C 1
ATOM 585 O O . TRP A 1 82 ? -1.757 5.416 4.542 1.00 86.00 82 TRP A O 1
ATOM 595 N N . ARG A 1 83 ? -1.782 6.232 2.453 1.00 88.38 83 ARG A N 1
ATOM 596 C CA . ARG A 1 83 ? -3.216 6.574 2.448 1.00 88.38 83 ARG A CA 1
ATOM 597 C C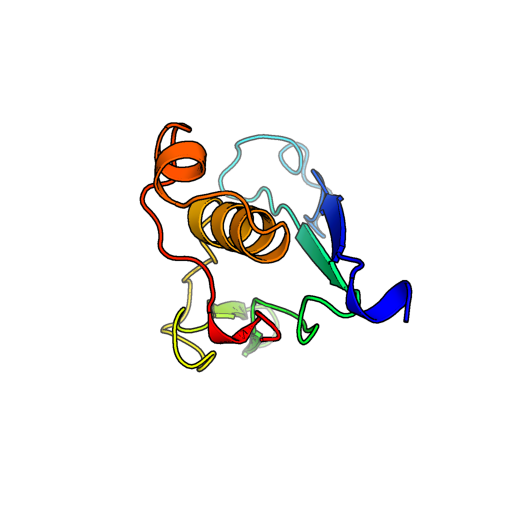 . ARG A 1 83 ? -4.103 5.351 2.646 1.00 88.38 83 ARG A C 1
ATOM 599 O O . ARG A 1 83 ? -5.142 5.459 3.286 1.00 88.38 83 ARG A O 1
ATOM 606 N N . THR A 1 84 ? -3.692 4.194 2.133 1.00 89.50 84 THR A N 1
ATOM 607 C CA . THR A 1 84 ? -4.406 2.925 2.340 1.00 89.50 84 THR A CA 1
ATOM 608 C C . THR A 1 84 ? -4.380 2.516 3.810 1.00 89.50 84 THR A C 1
ATOM 610 O O . THR A 1 84 ? -5.422 2.187 4.364 1.00 89.50 84 THR A O 1
ATOM 613 N N . VAL A 1 85 ? -3.216 2.603 4.461 1.00 90.19 85 VAL A N 1
ATOM 614 C CA . VAL A 1 85 ? -3.073 2.340 5.903 1.00 90.19 85 VAL A CA 1
ATOM 615 C C . VAL A 1 85 ? -3.890 3.333 6.727 1.00 90.19 85 VAL A C 1
ATOM 617 O O . VAL A 1 85 ? -4.635 2.919 7.607 1.00 90.19 85 VAL A O 1
ATOM 620 N N . ALA A 1 86 ? -3.811 4.629 6.412 1.00 91.12 86 ALA A N 1
ATOM 621 C CA . ALA A 1 86 ? -4.583 5.657 7.104 1.00 91.12 86 ALA A CA 1
ATOM 622 C C . ALA A 1 86 ? -6.095 5.416 6.981 1.00 91.12 86 ALA A C 1
ATOM 624 O O . ALA A 1 86 ? -6.812 5.476 7.977 1.00 91.12 86 ALA A O 1
ATOM 625 N N . LYS A 1 87 ? -6.571 5.079 5.775 1.00 91.75 87 LYS A N 1
ATOM 626 C CA . LYS A 1 87 ? -7.986 4.788 5.536 1.00 91.75 87 LYS A CA 1
ATOM 627 C C . LYS A 1 87 ? -8.440 3.514 6.247 1.00 91.75 87 LYS A C 1
ATOM 629 O O . LYS A 1 87 ? -9.524 3.508 6.808 1.00 91.75 87 LYS A O 1
ATOM 634 N N . ALA A 1 88 ? -7.609 2.471 6.261 1.00 91.75 88 ALA A N 1
ATOM 635 C CA . ALA A 1 88 ? -7.882 1.245 7.006 1.00 91.75 88 ALA A CA 1
ATOM 636 C C . ALA A 1 88 ? -7.929 1.469 8.526 1.00 91.75 88 ALA A C 1
ATOM 638 O O . ALA A 1 88 ? -8.526 0.667 9.218 1.00 91.75 88 ALA A O 1
ATOM 639 N N . LEU A 1 89 ? -7.324 2.536 9.053 1.00 91.31 89 LEU A N 1
ATOM 640 C CA . LEU A 1 89 ? -7.414 2.927 10.465 1.00 91.31 89 LEU A CA 1
ATOM 641 C C . LEU A 1 89 ? -8.546 3.935 10.741 1.00 91.31 89 LEU A C 1
ATOM 643 O O . LEU A 1 89 ? -8.542 4.570 11.793 1.00 91.31 89 LEU A O 1
ATOM 647 N N . ASP A 1 90 ? -9.475 4.119 9.796 1.00 91.81 90 ASP A N 1
ATOM 648 C CA . ASP A 1 90 ? -10.567 5.100 9.863 1.00 91.81 90 ASP A CA 1
ATOM 649 C C . ASP A 1 90 ? -10.097 6.547 10.110 1.00 91.81 90 ASP A C 1
ATOM 651 O O . ASP A 1 90 ? -10.838 7.381 10.633 1.00 91.81 90 ASP A O 1
ATOM 655 N N . ILE A 1 91 ? -8.866 6.886 9.705 1.00 90.62 91 ILE A N 1
ATOM 656 C CA . ILE A 1 91 ? -8.380 8.264 9.792 1.00 90.62 91 ILE A CA 1
ATOM 657 C C . ILE A 1 91 ? -9.149 9.114 8.767 1.00 90.62 91 ILE A C 1
ATOM 659 O O . ILE A 1 91 ? -9.142 8.783 7.574 1.00 90.62 91 ILE A O 1
ATOM 663 N N . PRO A 1 92 ? -9.780 10.227 9.188 1.00 91.38 92 PRO A N 1
ATOM 664 C CA . PRO A 1 92 ? -10.493 11.121 8.284 1.00 91.38 92 PRO A CA 1
ATOM 665 C C . PRO A 1 92 ? -9.612 11.647 7.143 1.00 91.38 92 PRO A C 1
ATOM 667 O O . PRO A 1 92 ? -8.426 11.942 7.325 1.00 91.38 92 PRO A O 1
ATOM 670 N N . ASP A 1 93 ? -10.193 11.780 5.947 1.00 88.44 93 ASP A N 1
ATOM 671 C CA . ASP A 1 93 ? -9.441 12.131 4.736 1.00 88.44 93 ASP A CA 1
ATOM 672 C C . ASP A 1 93 ? -8.814 13.530 4.811 1.00 88.44 93 ASP A C 1
ATOM 674 O O . ASP A 1 93 ? -7.713 13.724 4.291 1.00 88.44 93 ASP A O 1
ATOM 678 N N . ASP A 1 94 ? -9.471 14.464 5.503 1.00 90.75 94 ASP A N 1
ATOM 679 C CA . ASP A 1 94 ? -9.007 15.826 5.778 1.00 90.75 94 ASP A CA 1
ATOM 680 C C . ASP A 1 94 ? -7.831 15.861 6.765 1.00 90.75 94 ASP A C 1
ATOM 682 O O . ASP A 1 94 ? -6.944 16.702 6.638 1.00 90.75 94 ASP A O 1
ATOM 686 N N . VAL A 1 95 ? -7.785 14.935 7.727 1.00 90.31 95 VAL A N 1
ATOM 687 C CA . VAL A 1 95 ? -6.645 14.764 8.637 1.00 90.31 95 VAL A CA 1
ATOM 688 C C . VAL A 1 95 ? -5.477 14.152 7.880 1.00 90.31 95 VAL A C 1
ATOM 690 O O . VAL A 1 95 ? -4.374 14.698 7.881 1.00 90.31 95 VAL A O 1
ATOM 693 N N . ALA A 1 96 ? -5.717 13.043 7.184 1.00 87.69 96 ALA A N 1
ATOM 694 C CA . ALA A 1 96 ? -4.667 12.342 6.467 1.00 87.69 96 ALA A CA 1
ATOM 695 C C . ALA A 1 96 ? -4.123 13.160 5.274 1.00 87.69 96 ALA A C 1
ATOM 697 O O . ALA A 1 96 ? -2.966 13.003 4.901 1.00 87.69 96 ALA A O 1
ATOM 698 N N . GLY A 1 97 ? -4.917 14.056 4.679 1.00 84.44 97 GLY A N 1
ATOM 699 C CA . GLY A 1 97 ? -4.498 14.921 3.569 1.00 84.44 97 GLY A CA 1
ATOM 700 C C . GLY A 1 97 ? -3.535 16.047 3.962 1.00 84.44 97 GLY A C 1
ATOM 701 O O . GLY A 1 97 ? -2.926 16.652 3.085 1.00 84.44 97 GLY A O 1
ATOM 702 N N . LYS A 1 98 ? -3.359 16.321 5.263 1.00 86.38 98 LYS A N 1
ATOM 703 C CA . LYS A 1 98 ? -2.434 17.356 5.764 1.00 86.38 98 LYS A CA 1
ATOM 704 C C . LYS A 1 98 ? -0.965 16.929 5.728 1.00 86.38 98 LYS A C 1
ATOM 706 O O . LYS A 1 98 ? -0.088 17.773 5.896 1.00 86.38 98 LYS A O 1
ATOM 711 N N . PHE A 1 99 ? -0.683 15.641 5.540 1.00 82.62 99 PHE A N 1
ATOM 712 C CA . PHE A 1 99 ? 0.682 15.124 5.549 1.00 82.62 99 PHE A CA 1
ATOM 713 C C . PHE A 1 99 ? 1.361 15.295 4.176 1.00 82.62 99 PHE A C 1
ATOM 715 O O . PHE A 1 99 ? 0.729 15.073 3.140 1.00 82.62 99 PHE A O 1
ATOM 722 N N . PRO A 1 100 ? 2.655 15.658 4.129 1.00 75.31 100 PRO A N 1
ATOM 723 C CA . PRO A 1 100 ? 3.398 15.758 2.874 1.00 75.31 100 PRO A CA 1
ATOM 724 C C . PRO A 1 100 ? 3.375 14.440 2.084 1.00 75.31 100 PRO A C 1
ATOM 726 O O . PRO A 1 100 ? 3.603 13.370 2.641 1.00 75.31 100 PRO A O 1
ATOM 729 N N . GLY A 1 101 ? 3.106 14.508 0.776 1.00 68.75 101 GLY A N 1
ATOM 730 C CA . GLY A 1 101 ? 3.046 13.321 -0.093 1.00 68.75 101 GLY A CA 1
ATOM 731 C C . GLY A 1 101 ? 1.739 12.517 -0.015 1.00 68.75 101 GLY A C 1
ATOM 732 O O . GLY A 1 101 ? 1.630 11.472 -0.656 1.00 68.75 101 GLY A O 1
ATOM 733 N N . ALA A 1 102 ? 0.730 13.006 0.715 1.00 74.75 102 ALA A N 1
ATOM 734 C CA . ALA A 1 102 ? -0.586 12.380 0.868 1.00 74.75 102 ALA A CA 1
ATOM 735 C C . ALA A 1 102 ? -1.593 12.718 -0.257 1.00 74.75 102 ALA A C 1
ATOM 737 O O . ALA A 1 102 ? -2.793 12.515 -0.082 1.00 74.75 102 ALA A O 1
ATOM 738 N N . SER A 1 103 ? -1.130 13.227 -1.406 1.00 79.19 103 SER A N 1
ATOM 739 C CA . SER A 1 103 ? -1.978 13.608 -2.551 1.00 79.19 103 SER A CA 1
ATOM 740 C C . SER A 1 103 ? -2.542 12.417 -3.335 1.00 79.19 103 SER A C 1
ATOM 742 O O . SER A 1 103 ? -3.415 12.586 -4.184 1.00 79.19 103 SER A O 1
ATOM 744 N N . GLU A 1 104 ? -2.036 11.213 -3.077 1.00 83.38 104 GLU A N 1
ATOM 745 C CA . GLU A 1 104 ? -2.460 9.996 -3.762 1.00 83.38 104 GLU A CA 1
ATOM 746 C C . GLU A 1 104 ? -3.779 9.445 -3.197 1.00 83.38 104 GLU A C 1
ATOM 748 O O . GLU A 1 104 ? -4.128 9.632 -2.029 1.00 83.38 104 GLU A O 1
ATOM 753 N N . LYS A 1 105 ? -4.519 8.706 -4.026 1.00 86.62 105 LYS A N 1
ATOM 754 C CA . LYS A 1 105 ? -5.703 7.970 -3.566 1.00 86.62 105 LYS A CA 1
ATOM 755 C C . LYS A 1 105 ? -5.284 6.677 -2.850 1.00 86.62 105 LYS A C 1
ATOM 757 O O . LYS A 1 105 ? -4.276 6.079 -3.234 1.00 86.62 105 LYS A O 1
ATOM 762 N N . PRO A 1 106 ? -6.037 6.227 -1.829 1.00 89.12 106 PRO A N 1
ATOM 763 C CA . PRO A 1 106 ? -5.822 4.905 -1.254 1.00 89.12 106 PRO A CA 1
ATOM 764 C C . PRO A 1 106 ? -6.089 3.817 -2.302 1.00 89.12 106 PRO A C 1
ATOM 766 O O . PRO A 1 106 ? -6.881 4.003 -3.225 1.00 89.12 106 PRO A O 1
ATOM 769 N N . LEU A 1 107 ? -5.451 2.665 -2.124 1.00 88.94 107 LEU A N 1
ATOM 770 C CA . LEU A 1 107 ? -5.679 1.456 -2.905 1.00 88.94 107 LEU A CA 1
ATOM 771 C C . LEU A 1 107 ? -6.984 0.807 -2.420 1.00 88.94 107 LEU A C 1
ATOM 773 O O . LEU A 1 107 ? -6.977 -0.088 -1.575 1.00 88.94 107 LEU A O 1
ATOM 777 N N . SER A 1 108 ? -8.124 1.302 -2.902 1.00 89.88 108 SER A N 1
ATOM 778 C CA . SER A 1 108 ? -9.455 0.922 -2.411 1.00 89.88 108 SER A CA 1
ATOM 779 C C . SER A 1 108 ? -9.741 -0.570 -2.541 1.00 89.88 108 SER A C 1
ATOM 781 O O . SER A 1 108 ? -10.423 -1.131 -1.687 1.00 89.88 108 SER A O 1
ATOM 783 N N . PHE A 1 109 ? -9.169 -1.233 -3.549 1.00 87.69 109 PHE A N 1
ATOM 784 C CA . PHE A 1 109 ? -9.306 -2.680 -3.729 1.00 87.69 109 PHE A CA 1
ATOM 785 C C . PHE A 1 109 ? -8.719 -3.499 -2.563 1.00 87.69 109 PHE A C 1
ATOM 787 O O . PHE A 1 109 ? -9.055 -4.673 -2.419 1.00 87.69 109 PHE A O 1
ATOM 794 N N . LEU A 1 110 ? -7.862 -2.900 -1.725 1.00 88.94 110 LEU A N 1
ATOM 795 C CA . LEU A 1 110 ? -7.280 -3.543 -0.545 1.00 88.94 110 LEU A CA 1
ATOM 796 C C . LEU A 1 110 ? -8.137 -3.433 0.697 1.00 88.94 110 LEU A C 1
ATOM 798 O O . LEU A 1 110 ? -7.999 -4.266 1.589 1.00 88.94 110 LEU A O 1
ATOM 802 N N . LEU A 1 111 ? -8.994 -2.425 0.779 1.00 90.62 111 LEU A N 1
ATOM 803 C CA . LEU A 1 111 ? -9.765 -2.161 1.980 1.00 90.62 111 LEU A CA 1
ATOM 804 C C . LEU A 1 111 ? -10.888 -3.200 2.112 1.00 90.62 111 LEU A C 1
ATOM 806 O O . LEU A 1 111 ? -11.540 -3.592 1.134 1.00 90.62 111 LEU A O 1
ATOM 810 N N . ARG A 1 112 ? -11.098 -3.684 3.336 1.00 85.94 112 ARG A N 1
ATOM 811 C CA . ARG A 1 112 ? -12.330 -4.385 3.704 1.00 85.94 112 ARG A CA 1
ATOM 812 C C . ARG A 1 112 ? -13.290 -3.350 4.283 1.00 85.94 112 ARG A C 1
ATOM 814 O O . ARG A 1 112 ? -12.877 -2.511 5.074 1.00 85.94 112 ARG A O 1
ATOM 821 N N . SER A 1 113 ? -14.517 -3.380 3.775 1.00 64.56 113 SER A N 1
ATOM 822 C CA . SER A 1 113 ? -15.651 -2.567 4.224 1.00 64.56 113 SER A CA 1
ATOM 823 C C . SER A 1 113 ? -16.086 -2.949 5.627 1.00 64.56 113 SER A C 1
ATOM 825 O O . SER A 1 113 ? -16.140 -4.182 5.855 1.00 64.56 113 SER A O 1
#